Protein AF-A0AAV4RB59-F1 (afdb_monomer_lite)

Sequence (85 aa):
MKFSRQGKLIFSTADQVCAAQILNLEKIQETPVSTSVTFENITERFLIFDIPTNLQLSELADEIMNKNDMEVVELRRFVKLNSTQ

Structure (mmCIF, N/CA/C/O backbone):
data_AF-A0AAV4RB59-F1
#
_entry.id   AF-A0AAV4RB59-F1
#
loop_
_atom_site.group_PDB
_atom_site.id
_atom_site.type_symbol
_atom_site.label_atom_id
_atom_site.label_alt_id
_atom_site.label_comp_id
_atom_site.label_asym_id
_atom_site.label_entity_id
_atom_site.label_seq_id
_atom_site.pdbx_PDB_ins_code
_atom_site.Cartn_x
_atom_site.Cartn_y
_atom_site.Cartn_z
_atom_site.occupancy
_atom_site.B_iso_or_equiv
_atom_site.auth_seq_id
_atom_site.auth_comp_id
_atom_site.auth_asym_id
_atom_site.auth_atom_id
_atom_site.pdbx_PDB_model_num
ATOM 1 N N . MET A 1 1 ? -22.162 11.597 -0.048 1.00 47.00 1 MET A N 1
ATOM 2 C CA . MET A 1 1 ? -20.685 11.726 -0.074 1.00 47.00 1 MET A CA 1
ATOM 3 C C . MET A 1 1 ? -20.075 10.366 -0.395 1.00 47.00 1 MET A C 1
ATOM 5 O O . MET A 1 1 ? -20.007 9.536 0.496 1.00 47.00 1 MET A O 1
ATOM 9 N N . LYS A 1 2 ? -19.713 10.085 -1.655 1.00 53.62 2 LYS A N 1
ATOM 10 C CA . LYS A 1 2 ? -19.336 8.722 -2.099 1.00 53.62 2 LYS A CA 1
ATOM 11 C C . LYS A 1 2 ? -17.845 8.541 -2.442 1.00 53.62 2 LYS A C 1
ATOM 13 O O . LYS A 1 2 ? -17.434 7.442 -2.781 1.00 53.62 2 LYS A O 1
ATOM 18 N N . PHE A 1 3 ? -17.028 9.594 -2.311 1.00 54.91 3 PHE A N 1
ATOM 19 C CA . PHE A 1 3 ? -15.642 9.628 -2.812 1.00 54.91 3 PHE A CA 1
ATOM 20 C C . PHE A 1 3 ? -14.623 10.183 -1.799 1.00 54.91 3 PHE A C 1
ATOM 22 O O . PHE A 1 3 ? -13.656 10.839 -2.176 1.00 54.91 3 PHE A O 1
ATOM 29 N N . SER A 1 4 ? -14.818 9.951 -0.495 1.00 62.94 4 SER A N 1
ATOM 30 C CA . SER A 1 4 ? -13.787 10.304 0.493 1.00 62.94 4 SER A CA 1
ATOM 31 C C . SER A 1 4 ? -12.536 9.446 0.263 1.00 62.94 4 SER A C 1
ATOM 33 O O . SER A 1 4 ? -12.649 8.225 0.158 1.00 62.94 4 SER A O 1
ATOM 35 N N . ARG A 1 5 ? -11.353 10.069 0.162 1.00 60.69 5 ARG A N 1
ATOM 36 C CA . ARG A 1 5 ? -10.050 9.372 0.098 1.00 60.69 5 ARG A CA 1
ATOM 37 C C . ARG A 1 5 ? -9.506 8.975 1.480 1.00 60.69 5 ARG A C 1
ATOM 39 O O . ARG A 1 5 ? -8.398 8.474 1.580 1.00 60.69 5 ARG A O 1
ATOM 46 N N . GLN A 1 6 ? -10.267 9.215 2.547 1.00 56.38 6 GLN A N 1
ATOM 47 C CA . GLN A 1 6 ? -9.850 8.934 3.924 1.00 56.38 6 GLN A CA 1
ATOM 48 C C . GLN A 1 6 ? -9.759 7.426 4.166 1.00 56.38 6 GLN A C 1
ATOM 50 O O . GLN A 1 6 ? -10.654 6.695 3.749 1.00 56.38 6 GLN A O 1
ATOM 55 N N . GLY A 1 7 ? -8.692 6.984 4.836 1.00 68.88 7 GLY A N 1
ATOM 56 C CA . GLY A 1 7 ? -8.429 5.562 5.088 1.00 68.88 7 GLY A CA 1
ATOM 57 C C . GLY A 1 7 ? -7.911 4.804 3.865 1.00 68.88 7 GLY A C 1
ATOM 58 O O . GLY A 1 7 ? -7.748 3.596 3.933 1.00 68.88 7 GLY A O 1
ATOM 59 N N . LYS A 1 8 ? -7.642 5.495 2.751 1.00 74.19 8 LYS A N 1
ATOM 60 C CA . LYS A 1 8 ? -7.184 4.892 1.500 1.00 74.19 8 LYS A CA 1
ATOM 61 C C . LYS A 1 8 ? -5.760 5.339 1.166 1.00 74.19 8 LYS A C 1
ATOM 63 O O . LYS A 1 8 ? -5.339 6.435 1.545 1.00 74.19 8 LYS A O 1
ATOM 68 N N . LEU A 1 9 ? -5.020 4.513 0.449 1.00 73.38 9 LEU A N 1
ATOM 69 C CA . LEU A 1 9 ? -3.596 4.629 0.207 1.00 73.38 9 LEU A CA 1
ATOM 70 C C . LEU A 1 9 ? -3.334 4.541 -1.288 1.00 73.38 9 LEU A C 1
ATOM 72 O O . LEU A 1 9 ? -3.591 3.504 -1.870 1.00 73.38 9 LEU A O 1
ATOM 76 N N . ILE A 1 10 ? -2.853 5.619 -1.915 1.00 76.50 10 ILE A N 1
ATOM 77 C CA . ILE A 1 10 ? -2.459 5.557 -3.329 1.00 76.50 10 ILE A CA 1
ATOM 78 C C . ILE A 1 10 ? -0.966 5.257 -3.419 1.00 76.50 10 ILE A C 1
ATOM 80 O O . ILE A 1 10 ? -0.192 5.958 -2.767 1.00 76.50 10 ILE A O 1
ATOM 84 N N . PHE A 1 11 ? -0.553 4.286 -4.224 1.00 72.19 11 PHE A N 1
ATOM 85 C CA . PHE A 1 11 ? 0.856 4.039 -4.545 1.00 72.19 11 PHE A CA 1
ATOM 86 C C . PHE A 1 11 ? 1.036 3.838 -6.037 1.00 72.19 11 PHE A C 1
ATOM 88 O O . PHE A 1 11 ? 0.048 3.596 -6.720 1.00 72.19 11 PHE A O 1
ATOM 95 N N . SER A 1 12 ? 2.268 3.946 -6.540 1.00 70.62 12 SER A N 1
ATOM 96 C CA . SER A 1 12 ? 2.536 3.665 -7.952 1.00 70.62 12 SER A CA 1
ATOM 97 C C . SER A 1 12 ? 3.642 2.637 -8.179 1.00 70.62 12 SER A C 1
ATOM 99 O O . SER A 1 12 ? 4.587 2.622 -7.395 1.00 70.62 12 SER A O 1
ATOM 101 N N . THR A 1 13 ? 3.527 1.788 -9.210 1.00 74.88 13 THR A N 1
ATOM 102 C CA . THR A 1 13 ? 4.547 0.786 -9.576 1.00 74.88 13 THR A CA 1
ATOM 103 C C . THR A 1 13 ? 4.834 0.756 -11.071 1.00 74.88 13 THR A C 1
ATOM 105 O O . THR A 1 13 ? 3.898 0.781 -11.862 1.00 74.88 13 THR A O 1
ATOM 108 N N . ALA A 1 14 ? 6.114 0.661 -11.436 1.00 70.56 14 ALA A N 1
ATOM 109 C CA . ALA A 1 14 ? 6.588 0.707 -12.819 1.00 70.56 14 ALA A CA 1
ATOM 110 C C . ALA A 1 14 ? 6.168 -0.497 -13.679 1.00 70.56 14 ALA A C 1
ATOM 112 O O . ALA A 1 14 ? 6.166 -0.421 -14.907 1.00 70.56 14 ALA A O 1
ATOM 113 N N . ASP A 1 15 ? 5.803 -1.612 -13.041 1.00 74.56 15 ASP A N 1
ATOM 114 C CA . ASP A 1 15 ? 5.492 -2.861 -13.726 1.00 74.56 15 ASP A CA 1
ATOM 115 C C . ASP A 1 15 ? 3.985 -3.166 -13.730 1.00 74.56 15 ASP A C 1
ATOM 117 O O . ASP A 1 15 ? 3.331 -3.324 -12.694 1.00 74.56 15 ASP A O 1
ATOM 121 N N . GLN A 1 16 ? 3.424 -3.316 -14.931 1.00 68.81 16 GLN A N 1
ATOM 122 C CA . GLN A 1 16 ? 2.039 -3.746 -15.117 1.00 68.81 16 GLN A CA 1
ATOM 123 C C . GLN A 1 16 ? 1.769 -5.167 -14.606 1.00 68.81 16 GLN A C 1
ATOM 125 O O . GLN A 1 16 ? 0.615 -5.502 -14.343 1.00 68.81 16 GLN A O 1
ATOM 130 N N . VAL A 1 17 ? 2.787 -6.017 -14.475 1.00 76.44 17 VAL A N 1
ATOM 131 C CA . VAL A 1 17 ? 2.625 -7.362 -13.912 1.00 76.44 17 VAL A CA 1
ATOM 132 C C . VAL A 1 17 ? 2.449 -7.279 -12.395 1.00 76.44 17 VAL A C 1
ATOM 134 O O . VAL A 1 17 ? 1.513 -7.881 -11.861 1.00 76.44 17 VAL A O 1
ATOM 137 N N . CYS A 1 18 ? 3.242 -6.447 -11.713 1.00 72.62 18 CYS A N 1
ATOM 138 C CA . CYS A 1 18 ? 3.073 -6.165 -10.283 1.00 72.62 18 CYS A CA 1
ATOM 139 C C . CYS A 1 18 ? 1.686 -5.581 -9.979 1.00 72.62 18 CYS A C 1
ATOM 141 O O . CYS A 1 18 ? 1.036 -5.990 -9.018 1.00 72.62 18 CYS A O 1
ATOM 143 N N . ALA A 1 19 ? 1.171 -4.710 -10.855 1.00 72.44 19 ALA A N 1
ATOM 144 C CA . ALA A 1 19 ? -0.189 -4.171 -10.774 1.00 72.44 19 ALA A CA 1
ATOM 145 C C . ALA A 1 19 ? -1.275 -5.245 -10.600 1.00 72.44 19 ALA A C 1
ATOM 147 O O . ALA A 1 19 ? -2.230 -5.067 -9.839 1.00 72.44 19 ALA A O 1
ATOM 148 N N . ALA A 1 20 ? -1.143 -6.354 -11.330 1.00 74.50 20 ALA A N 1
ATOM 149 C CA . ALA A 1 20 ? -2.104 -7.447 -11.307 1.00 74.50 20 ALA A CA 1
ATOM 150 C C . ALA A 1 20 ? -1.990 -8.283 -10.026 1.00 74.50 20 ALA A C 1
ATOM 152 O O . ALA A 1 20 ? -2.997 -8.793 -9.541 1.00 74.50 20 ALA A O 1
ATOM 153 N N . GLN A 1 21 ? -0.795 -8.392 -9.443 1.00 75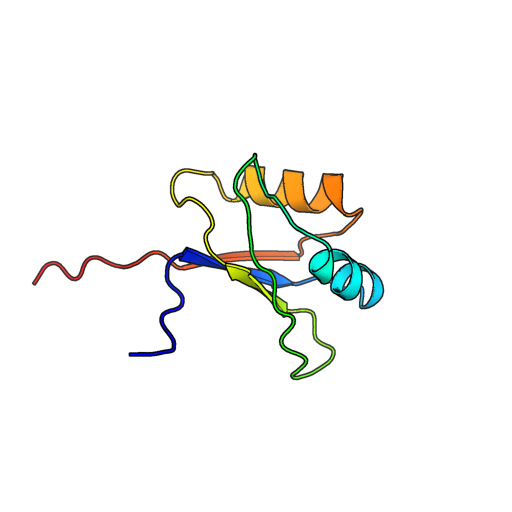.19 21 GLN A N 1
ATOM 154 C CA . GLN A 1 21 ? -0.579 -9.138 -8.200 1.00 75.19 21 GLN A CA 1
ATOM 155 C C . GLN A 1 21 ? -1.284 -8.485 -7.002 1.00 75.19 21 GLN A C 1
ATOM 157 O O . GLN A 1 21 ? -1.796 -9.183 -6.131 1.00 75.19 21 GLN A O 1
ATOM 162 N N . ILE A 1 22 ? -1.427 -7.157 -7.010 1.00 79.25 22 ILE A N 1
ATOM 163 C CA . ILE A 1 22 ? -2.133 -6.382 -5.973 1.00 79.25 22 ILE A CA 1
ATOM 164 C C . ILE A 1 22 ? -3.634 -6.688 -5.908 1.00 79.25 22 ILE A C 1
ATOM 166 O O . ILE A 1 22 ? -4.251 -6.530 -4.852 1.00 79.25 22 ILE A O 1
ATOM 170 N N . LEU A 1 23 ? -4.240 -7.168 -6.999 1.00 76.81 23 LEU A N 1
ATOM 171 C CA . LEU A 1 23 ? -5.633 -7.633 -6.975 1.00 76.81 23 LEU A CA 1
ATOM 172 C C . LEU A 1 23 ? -5.824 -8.856 -6.068 1.00 76.81 23 LEU A C 1
ATOM 174 O O . LEU A 1 23 ? -6.931 -9.084 -5.595 1.00 76.81 23 LEU A O 1
ATOM 178 N N . ASN A 1 24 ? -4.752 -9.604 -5.795 1.00 78.38 24 ASN A N 1
ATOM 179 C CA . ASN A 1 24 ? -4.775 -10.775 -4.920 1.00 78.38 24 ASN A CA 1
ATOM 180 C C . ASN A 1 24 ? -4.404 -10.436 -3.464 1.00 78.38 24 ASN A C 1
ATOM 182 O O . ASN A 1 24 ? -4.282 -11.334 -2.632 1.00 78.38 24 ASN A O 1
ATOM 186 N N . LEU A 1 25 ? -4.183 -9.158 -3.142 1.00 81.62 25 LEU A N 1
ATOM 187 C CA . LEU A 1 25 ? -3.789 -8.733 -1.804 1.00 81.62 25 LEU A CA 1
ATOM 188 C C . LEU A 1 25 ? -5.005 -8.719 -0.866 1.00 81.62 25 LEU A C 1
ATOM 190 O O . LEU A 1 25 ? -5.811 -7.793 -0.886 1.00 81.62 25 LEU A O 1
ATOM 194 N N . GLU A 1 26 ? -5.115 -9.739 -0.019 1.00 79.75 26 GLU A N 1
ATOM 195 C CA . GLU A 1 26 ? -6.231 -9.874 0.927 1.00 79.75 26 GLU A CA 1
ATOM 196 C C . GLU A 1 26 ? -5.955 -9.229 2.291 1.00 79.75 26 GLU A C 1
ATOM 198 O O . GLU A 1 26 ? -6.890 -8.868 3.008 1.00 79.75 26 GLU A O 1
ATOM 203 N N . LYS A 1 27 ? -4.679 -9.106 2.688 1.00 82.62 27 LYS A N 1
ATOM 204 C CA . LYS A 1 27 ? -4.284 -8.621 4.018 1.00 82.62 27 LYS A CA 1
ATOM 205 C C . LYS A 1 27 ? -3.006 -7.788 3.998 1.00 82.62 27 LYS A C 1
ATOM 207 O O . LYS A 1 27 ? -2.038 -8.136 3.325 1.00 82.62 27 LYS A O 1
ATOM 212 N N . ILE A 1 28 ? -2.97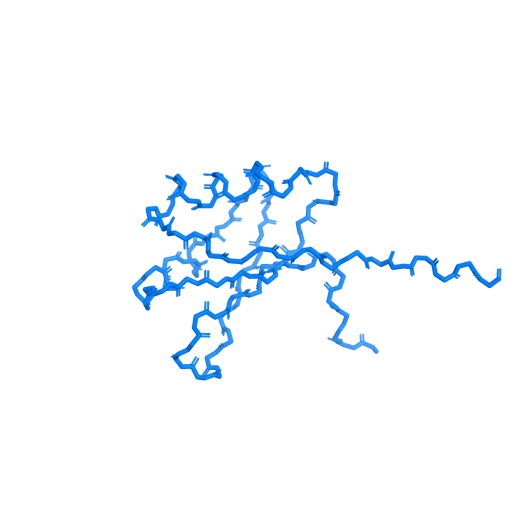6 -6.757 4.838 1.00 80.62 28 ILE A N 1
ATOM 213 C CA . ILE A 1 28 ? -1.785 -5.966 5.184 1.00 80.62 28 ILE A CA 1
ATOM 214 C C . ILE A 1 28 ? -1.693 -5.933 6.710 1.00 80.62 28 ILE A C 1
ATOM 216 O O . ILE A 1 28 ? -2.662 -5.546 7.357 1.00 80.62 28 ILE A O 1
ATOM 220 N N . GLN A 1 29 ? -0.568 -6.371 7.289 1.00 76.75 29 GLN A N 1
ATOM 221 C CA . GLN A 1 29 ? -0.378 -6.490 8.752 1.00 76.75 29 GLN A CA 1
ATOM 222 C C . GLN A 1 29 ? -1.593 -7.061 9.500 1.00 76.75 29 GLN A C 1
ATOM 224 O O . GLN A 1 29 ? -2.157 -6.416 10.382 1.00 76.75 29 GLN A O 1
ATOM 229 N N . GLU A 1 30 ? -2.049 -8.250 9.098 1.00 79.31 30 GLU A N 1
ATOM 230 C CA . GLU A 1 30 ? -3.230 -8.932 9.662 1.00 79.31 30 GLU A CA 1
ATOM 231 C C . GLU A 1 30 ? -4.576 -8.204 9.493 1.00 79.31 30 GLU A C 1
ATOM 233 O O . GLU A 1 30 ? -5.624 -8.754 9.836 1.00 79.31 30 GLU A O 1
ATOM 238 N N . THR A 1 31 ? -4.589 -7.010 8.901 1.00 77.94 31 THR A N 1
ATOM 239 C CA . THR A 1 31 ? -5.814 -6.277 8.593 1.00 77.94 31 THR A CA 1
ATOM 240 C C . THR A 1 31 ? -6.320 -6.718 7.222 1.00 77.94 31 THR A C 1
ATOM 242 O O . THR A 1 31 ? -5.576 -6.602 6.244 1.00 77.94 31 THR A O 1
ATOM 24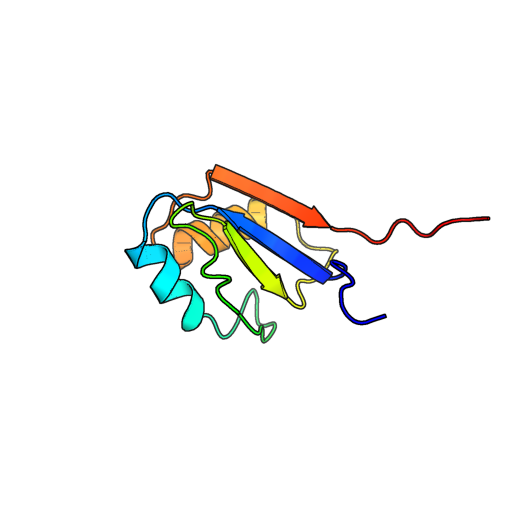5 N N . PRO A 1 32 ? -7.554 -7.239 7.115 1.00 81.75 32 PRO A N 1
ATOM 246 C CA . PRO A 1 32 ? -8.141 -7.557 5.824 1.00 81.75 32 PRO A CA 1
ATOM 247 C C . PRO A 1 32 ? -8.361 -6.270 5.029 1.00 81.75 32 PRO A C 1
ATOM 249 O O . PRO A 1 32 ? -8.931 -5.309 5.544 1.00 81.75 32 PRO A O 1
ATOM 252 N N . VAL A 1 33 ? -7.908 -6.255 3.780 1.00 80.81 33 VAL A N 1
ATOM 253 C CA . VAL A 1 33 ? -8.019 -5.101 2.885 1.00 80.81 33 VAL A CA 1
ATOM 254 C C . VAL A 1 33 ? -8.772 -5.481 1.621 1.00 80.81 33 VAL A C 1
ATOM 256 O O . VAL A 1 33 ? -8.793 -6.637 1.208 1.00 80.81 33 VAL A O 1
ATOM 259 N N . SER A 1 34 ? -9.397 -4.485 0.998 1.00 78.75 34 SER A N 1
ATOM 260 C CA . SER A 1 34 ? -9.956 -4.622 -0.344 1.00 78.75 34 SER A CA 1
ATOM 261 C C . SER A 1 34 ? -9.152 -3.769 -1.315 1.00 78.75 34 SER A C 1
ATOM 263 O O . SER A 1 34 ? -8.854 -2.599 -1.048 1.00 78.75 34 SER A O 1
ATOM 265 N N . THR A 1 35 ? -8.774 -4.363 -2.443 1.00 74.62 35 THR A N 1
ATOM 266 C CA . THR A 1 35 ? -8.045 -3.674 -3.504 1.00 74.62 35 THR A CA 1
ATOM 267 C C . THR A 1 35 ? -8.946 -3.483 -4.715 1.00 74.62 35 THR A C 1
ATOM 269 O O . THR A 1 35 ? -9.803 -4.302 -5.042 1.00 74.62 35 THR A O 1
ATOM 272 N N . SER A 1 36 ? -8.791 -2.341 -5.377 1.00 69.56 36 SER A N 1
ATOM 273 C CA . SER A 1 36 ? -9.409 -2.096 -6.676 1.00 69.56 36 SER A CA 1
ATOM 274 C C . SER A 1 36 ? -8.394 -1.392 -7.560 1.00 69.56 36 SER A C 1
ATOM 276 O O . SER A 1 36 ? -7.749 -0.427 -7.145 1.00 69.56 36 SER A O 1
ATOM 278 N N . VAL A 1 37 ? -8.222 -1.900 -8.777 1.00 64.25 37 VAL A N 1
ATOM 279 C CA . VAL A 1 37 ? -7.331 -1.293 -9.765 1.00 64.25 37 VAL A CA 1
ATOM 280 C C . VAL A 1 37 ? -8.153 -0.315 -10.590 1.00 64.25 37 VAL A C 1
ATOM 282 O O . VAL A 1 37 ? -9.168 -0.677 -11.184 1.00 64.25 37 VAL A O 1
ATOM 285 N N . THR A 1 38 ? -7.730 0.947 -10.607 1.00 62.97 38 THR A N 1
ATOM 286 C CA . THR A 1 38 ? -8.320 1.954 -11.491 1.00 62.97 38 THR A CA 1
ATOM 287 C C . THR A 1 38 ? -7.533 1.935 -12.795 1.00 62.97 38 THR A C 1
ATOM 289 O O . THR A 1 38 ? -6.429 2.460 -12.862 1.00 62.97 38 THR A O 1
ATOM 292 N N . PHE A 1 39 ? -8.091 1.296 -13.824 1.00 53.31 39 PHE A N 1
ATOM 293 C CA . PHE A 1 39 ? -7.475 1.122 -15.148 1.00 53.31 39 PHE A CA 1
ATOM 294 C C . PHE A 1 39 ? -7.562 2.385 -16.032 1.00 53.31 39 PHE A C 1
ATOM 296 O O . PHE A 1 39 ? -7.755 2.297 -17.242 1.00 53.31 39 PHE A O 1
ATOM 303 N N . GLU A 1 40 ? -7.445 3.579 -15.450 1.00 42.88 40 GLU A N 1
ATOM 304 C CA . GLU A 1 40 ? -7.391 4.824 -16.222 1.00 42.88 40 GLU A CA 1
ATOM 305 C C . GLU A 1 40 ? -5.929 5.169 -16.518 1.00 42.88 40 GLU A C 1
ATOM 307 O O . GLU A 1 40 ? -5.284 5.903 -15.774 1.00 42.88 40 GLU A O 1
ATOM 312 N N . ASN A 1 41 ? -5.440 4.647 -17.646 1.00 37.19 41 ASN A N 1
ATOM 313 C CA . ASN A 1 41 ? -4.077 4.768 -18.174 1.00 37.19 41 ASN A CA 1
ATOM 314 C C . ASN A 1 41 ? -3.066 3.819 -17.532 1.00 37.19 41 ASN A C 1
ATOM 316 O O . ASN A 1 41 ? -2.965 3.692 -16.316 1.00 37.19 41 ASN A O 1
ATOM 320 N N . ILE A 1 42 ? -2.269 3.181 -18.387 1.00 43.03 42 ILE A N 1
ATOM 321 C CA . ILE A 1 42 ? -1.070 2.411 -18.046 1.00 43.03 42 ILE A CA 1
ATOM 322 C C . ILE A 1 42 ? -0.007 3.393 -17.531 1.00 43.03 42 ILE A C 1
ATOM 324 O O . ILE A 1 42 ? 0.966 3.710 -18.196 1.00 43.03 42 ILE A O 1
ATOM 328 N N . THR A 1 43 ? -0.274 3.960 -16.363 1.00 45.47 43 THR A N 1
ATOM 329 C CA . THR A 1 43 ? 0.642 4.744 -15.547 1.00 45.47 43 THR A CA 1
ATOM 330 C C . THR A 1 43 ? 0.289 4.464 -14.090 1.00 45.47 43 THR A C 1
ATOM 332 O O . THR A 1 43 ? -0.218 5.316 -13.360 1.00 45.47 43 THR A O 1
ATOM 335 N N . GLU A 1 44 ? 0.490 3.205 -13.716 1.00 62.62 44 GLU A N 1
ATOM 336 C CA . GLU A 1 44 ? 1.159 2.842 -12.473 1.00 62.62 44 GLU A CA 1
ATOM 337 C C . GLU A 1 44 ? 0.466 3.137 -11.142 1.00 62.62 44 GLU A C 1
ATOM 339 O O . GLU A 1 44 ? 0.993 2.632 -10.179 1.00 62.62 44 GLU A O 1
ATOM 344 N N . ARG A 1 45 ? -0.659 3.861 -10.998 1.00 66.44 45 ARG A N 1
ATOM 345 C CA . ARG A 1 45 ? -1.196 4.257 -9.667 1.00 66.44 45 ARG A CA 1
ATOM 346 C C . ARG A 1 45 ? -2.352 3.374 -9.135 1.00 66.44 45 ARG A C 1
ATOM 348 O O . ARG A 1 45 ? -3.420 3.317 -9.735 1.00 66.44 45 ARG A O 1
ATOM 355 N N . PHE A 1 46 ? -2.198 2.788 -7.947 1.00 72.38 46 PHE A N 1
ATOM 356 C CA . PHE A 1 46 ? -3.152 1.946 -7.198 1.00 72.38 46 PHE A CA 1
ATOM 357 C C . PHE A 1 46 ? -3.704 2.668 -5.988 1.00 72.38 46 PHE A C 1
ATOM 359 O O . PHE A 1 46 ? -2.958 3.406 -5.374 1.00 72.38 46 PHE A O 1
ATOM 366 N N . LEU A 1 47 ? -4.952 2.402 -5.590 1.00 76.12 47 LEU A N 1
ATOM 367 C CA . LEU A 1 47 ? -5.566 2.896 -4.353 1.00 76.12 47 LEU A CA 1
ATOM 368 C C . LEU A 1 47 ? -5.948 1.692 -3.467 1.00 76.12 47 LEU A C 1
ATOM 370 O O . LEU A 1 47 ? -6.866 0.950 -3.797 1.00 76.12 47 LEU A O 1
ATOM 374 N N . ILE A 1 48 ? -5.255 1.494 -2.352 1.00 80.62 48 ILE A N 1
ATOM 375 C CA . ILE A 1 48 ? -5.581 0.559 -1.269 1.00 80.62 48 ILE A CA 1
ATOM 376 C C . ILE A 1 48 ? -6.586 1.223 -0.330 1.00 80.62 48 ILE A C 1
ATOM 378 O O . ILE A 1 48 ? -6.572 2.436 -0.174 1.00 80.62 48 ILE A O 1
ATOM 382 N N . PHE A 1 49 ? -7.470 0.466 0.301 1.00 76.69 49 PHE A N 1
ATOM 383 C CA . PHE A 1 49 ? -8.486 0.984 1.214 1.00 76.69 49 PHE A CA 1
ATOM 384 C C . PHE A 1 49 ? -8.273 0.404 2.621 1.00 76.69 49 PHE A C 1
ATOM 386 O O . PHE A 1 49 ? -7.589 -0.602 2.779 1.00 76.69 49 PHE A O 1
ATOM 393 N N . ASP A 1 50 ? -8.842 1.064 3.629 1.00 79.75 50 ASP A N 1
ATOM 394 C CA . ASP A 1 50 ? -8.899 0.633 5.033 1.00 79.75 50 ASP A CA 1
ATOM 395 C C . ASP A 1 50 ? -7.541 0.387 5.726 1.00 79.75 50 ASP A C 1
ATOM 397 O O . ASP A 1 50 ? -7.412 -0.491 6.577 1.00 79.75 50 ASP A O 1
ATOM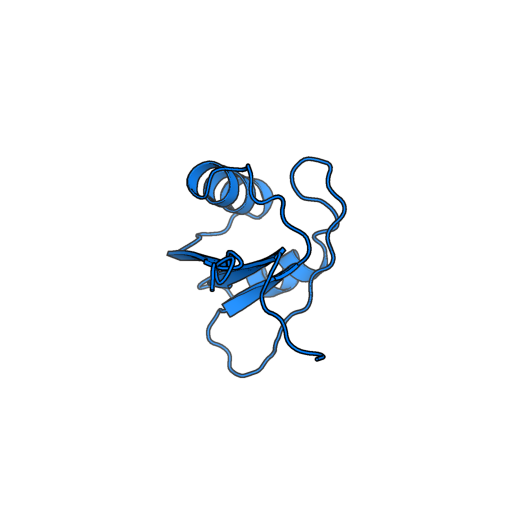 401 N N . ILE A 1 51 ? -6.523 1.206 5.419 1.00 82.06 51 ILE A N 1
ATOM 402 C CA . ILE A 1 51 ? -5.210 1.112 6.084 1.00 82.06 51 ILE A CA 1
ATOM 403 C C . ILE A 1 51 ? -5.184 1.910 7.401 1.00 82.06 51 ILE A C 1
ATOM 405 O O . ILE A 1 51 ? -5.520 3.104 7.399 1.00 82.06 51 ILE A O 1
ATOM 409 N N . PRO A 1 52 ? -4.718 1.306 8.515 1.00 79.88 52 PRO A N 1
ATOM 410 C CA . PRO A 1 52 ? -4.562 1.993 9.792 1.00 79.88 52 PRO A CA 1
ATOM 411 C C . PRO A 1 52 ? -3.678 3.248 9.701 1.00 79.88 52 PRO A C 1
ATOM 413 O O . PRO A 1 52 ? -2.599 3.254 9.105 1.00 79.88 52 PRO A O 1
ATOM 416 N N . THR A 1 53 ? -4.115 4.344 10.328 1.00 81.25 53 THR A N 1
ATOM 417 C CA . THR A 1 53 ? -3.396 5.632 10.284 1.00 81.25 53 THR A CA 1
ATOM 418 C C . THR A 1 53 ? -2.229 5.730 11.265 1.00 81.25 53 THR A C 1
ATOM 420 O O . THR A 1 53 ? -1.500 6.718 11.223 1.00 81.25 53 THR A O 1
ATOM 423 N N . ASN A 1 54 ? -2.063 4.749 12.150 1.00 82.94 54 ASN A N 1
ATOM 424 C CA . ASN A 1 54 ? -0.989 4.679 13.144 1.00 82.94 54 ASN A CA 1
ATOM 425 C C . ASN A 1 54 ? 0.317 4.074 12.596 1.00 82.94 54 ASN A C 1
ATOM 427 O O . ASN A 1 54 ? 1.359 4.273 13.209 1.00 82.94 54 ASN A O 1
ATOM 431 N N . LEU A 1 55 ? 0.275 3.373 11.459 1.00 84.25 55 LEU A N 1
ATOM 432 C CA . LEU A 1 55 ? 1.455 2.748 10.849 1.00 84.25 55 LEU A CA 1
ATOM 433 C C . LEU A 1 55 ? 2.355 3.785 10.184 1.00 84.25 55 LEU A C 1
ATOM 435 O O . LEU A 1 55 ? 1.846 4.762 9.625 1.00 84.25 55 LEU A O 1
ATOM 439 N N . GLN A 1 56 ? 3.670 3.586 10.173 1.00 87.69 56 GLN A N 1
ATOM 440 C CA . GLN A 1 56 ? 4.554 4.494 9.441 1.00 87.69 56 GLN A CA 1
ATOM 441 C C . GLN A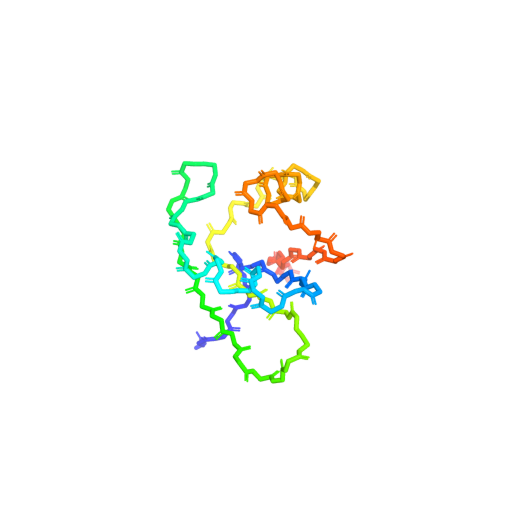 1 56 ? 4.507 4.223 7.932 1.00 87.69 56 GLN A C 1
ATOM 443 O O . GLN A 1 56 ? 4.209 3.119 7.483 1.00 87.69 56 GLN A O 1
ATOM 448 N N . LEU A 1 57 ? 4.769 5.254 7.121 1.00 88.38 57 LEU A N 1
ATOM 449 C CA . LEU A 1 57 ? 4.798 5.104 5.661 1.00 88.38 57 LEU A CA 1
ATOM 450 C C . LEU A 1 57 ? 5.985 4.255 5.187 1.00 88.38 57 LEU A C 1
ATOM 452 O O . LEU A 1 57 ? 5.828 3.510 4.229 1.00 88.38 57 LEU A O 1
ATOM 456 N N . SER A 1 58 ? 7.135 4.341 5.860 1.00 87.19 58 SER A N 1
ATOM 457 C CA . SER A 1 58 ? 8.319 3.524 5.562 1.00 87.19 58 SER A CA 1
ATOM 458 C C . SER A 1 58 ? 8.051 2.036 5.772 1.00 87.19 58 SER A C 1
ATOM 460 O O . SER A 1 58 ? 8.281 1.247 4.869 1.00 87.19 58 SER A O 1
ATOM 462 N N . GLU A 1 59 ? 7.467 1.668 6.914 1.00 88.75 59 GLU A N 1
ATOM 463 C CA . GLU A 1 59 ? 7.116 0.276 7.232 1.00 88.75 59 GLU A CA 1
ATOM 464 C C . GLU A 1 59 ? 6.136 -0.313 6.208 1.00 88.75 59 GLU A C 1
ATOM 466 O O . GLU A 1 59 ? 6.267 -1.464 5.798 1.00 88.75 59 GLU A O 1
ATOM 471 N N . LEU A 1 60 ? 5.165 0.492 5.761 1.00 88.38 60 LEU A N 1
ATOM 472 C CA . LEU A 1 60 ? 4.221 0.086 4.721 1.00 88.38 60 LEU A CA 1
ATOM 473 C C . LEU A 1 60 ? 4.895 -0.075 3.357 1.00 88.38 60 LEU A C 1
ATOM 475 O O . LEU A 1 60 ? 4.559 -1.010 2.636 1.00 88.38 60 LEU A O 1
ATOM 479 N N . ALA A 1 61 ? 5.822 0.816 2.996 1.00 87.94 61 ALA A N 1
ATOM 480 C CA . ALA A 1 61 ? 6.603 0.672 1.771 1.00 87.94 61 ALA A CA 1
ATOM 481 C C . ALA A 1 61 ? 7.421 -0.626 1.802 1.00 87.94 61 ALA A C 1
ATOM 483 O O . ALA A 1 61 ? 7.284 -1.434 0.887 1.00 87.94 61 ALA A O 1
ATOM 484 N N . ASP A 1 62 ? 8.173 -0.873 2.877 1.00 89.38 62 ASP A N 1
ATOM 485 C CA . ASP A 1 62 ? 9.003 -2.073 3.019 1.00 89.38 62 ASP A CA 1
ATOM 486 C C . ASP A 1 62 ? 8.168 -3.356 2.946 1.00 89.38 62 ASP A C 1
ATOM 488 O O . ASP A 1 62 ? 8.553 -4.323 2.291 1.00 89.38 62 ASP A O 1
ATOM 492 N N . GLU A 1 63 ? 6.999 -3.389 3.587 1.00 88.56 63 GLU A N 1
ATOM 493 C CA . GLU A 1 63 ? 6.113 -4.552 3.531 1.00 88.56 63 GLU A CA 1
ATOM 494 C C . GLU A 1 63 ? 5.555 -4.789 2.122 1.00 88.56 63 GLU A C 1
ATOM 496 O O . GLU A 1 63 ? 5.540 -5.931 1.655 1.00 88.56 63 GLU A O 1
ATOM 501 N N . ILE A 1 64 ? 5.113 -3.728 1.438 1.00 85.94 64 ILE A N 1
ATOM 502 C CA . ILE A 1 64 ? 4.584 -3.810 0.071 1.00 85.94 64 ILE A CA 1
ATOM 503 C C . ILE A 1 64 ? 5.674 -4.303 -0.889 1.00 85.94 64 ILE A C 1
ATOM 505 O O . ILE A 1 64 ? 5.403 -5.197 -1.692 1.00 85.94 64 ILE A O 1
ATOM 509 N N . MET A 1 65 ? 6.894 -3.775 -0.761 1.00 86.44 65 MET A N 1
ATOM 510 C CA . MET A 1 65 ? 8.042 -4.163 -1.581 1.00 86.44 65 MET A CA 1
ATOM 511 C C . MET A 1 65 ? 8.446 -5.620 -1.334 1.00 86.44 65 MET A C 1
ATOM 513 O O . MET A 1 65 ? 8.522 -6.404 -2.277 1.00 86.44 65 MET A O 1
ATOM 517 N N . ASN A 1 66 ? 8.622 -6.018 -0.069 1.00 87.88 66 ASN A N 1
ATOM 518 C CA . ASN A 1 66 ? 9.084 -7.363 0.289 1.00 87.88 66 ASN A CA 1
ATOM 519 C C . ASN A 1 66 ? 8.069 -8.467 -0.038 1.00 87.88 66 ASN A C 1
ATOM 521 O O . ASN A 1 66 ? 8.464 -9.587 -0.355 1.00 87.88 66 ASN A O 1
ATOM 525 N N . LYS A 1 67 ? 6.762 -8.191 0.068 1.00 86.56 67 LYS A N 1
ATOM 526 C CA . LYS A 1 67 ? 5.725 -9.209 -0.176 1.00 86.56 67 LYS A CA 1
ATOM 527 C C . LYS A 1 67 ? 5.395 -9.417 -1.649 1.00 86.56 67 LYS A C 1
ATOM 529 O O . LYS A 1 67 ? 4.911 -10.493 -1.987 1.00 86.56 67 LYS A O 1
ATOM 534 N N . ASN A 1 68 ? 5.609 -8.410 -2.494 1.00 79.31 68 ASN A N 1
ATOM 535 C CA . ASN A 1 68 ? 5.145 -8.432 -3.884 1.00 79.31 68 ASN A CA 1
ATOM 536 C C . ASN A 1 68 ? 6.278 -8.262 -4.907 1.00 79.31 68 ASN A C 1
ATOM 538 O O . ASN A 1 68 ? 5.981 -8.018 -6.067 1.00 79.31 68 ASN A O 1
ATOM 542 N N . ASP A 1 69 ? 7.545 -8.366 -4.481 1.00 78.62 69 ASP A N 1
ATOM 543 C CA . ASP A 1 69 ? 8.733 -8.187 -5.336 1.00 78.62 69 ASP A CA 1
ATOM 544 C C . ASP A 1 69 ? 8.618 -6.946 -6.242 1.00 78.62 69 ASP A C 1
ATOM 546 O O . ASP A 1 69 ? 8.773 -6.994 -7.460 1.00 78.62 69 ASP A O 1
ATOM 550 N N . MET A 1 70 ? 8.235 -5.822 -5.630 1.00 80.25 70 MET A N 1
ATOM 551 C CA . MET A 1 70 ? 7.894 -4.592 -6.342 1.00 80.25 70 MET A CA 1
ATOM 552 C C . MET A 1 70 ? 8.664 -3.393 -5.802 1.00 80.25 70 MET A C 1
ATOM 554 O O . MET A 1 70 ? 9.017 -3.344 -4.627 1.00 80.25 70 MET A O 1
ATOM 558 N N . GLU A 1 71 ? 8.853 -2.379 -6.644 1.00 81.56 71 GLU A N 1
ATOM 559 C CA . GLU A 1 71 ? 9.418 -1.091 -6.244 1.00 81.56 71 GLU A CA 1
ATOM 560 C C . GLU A 1 71 ? 8.299 -0.066 -6.012 1.00 81.56 71 GLU A C 1
ATOM 562 O O . GLU A 1 71 ? 7.436 0.151 -6.872 1.00 81.56 71 GLU A O 1
ATOM 567 N N . VAL A 1 72 ? 8.304 0.565 -4.834 1.00 82.06 72 VAL A N 1
ATOM 568 C CA . VAL A 1 72 ? 7.389 1.660 -4.489 1.00 82.06 72 VAL A CA 1
ATOM 569 C C . VAL A 1 72 ? 8.103 2.988 -4.736 1.00 82.06 72 VAL A C 1
ATOM 571 O O . VAL A 1 72 ? 8.965 3.390 -3.962 1.00 82.06 72 VAL A O 1
ATOM 574 N N . VAL A 1 73 ? 7.716 3.691 -5.803 1.00 81.50 73 VAL A N 1
ATOM 575 C CA . VAL A 1 73 ? 8.347 4.967 -6.200 1.00 81.50 73 VAL A CA 1
ATOM 576 C C . VAL A 1 73 ? 7.790 6.158 -5.411 1.00 81.50 73 VAL A C 1
ATOM 578 O O . VAL A 1 73 ? 8.525 7.049 -4.993 1.00 81.50 73 VAL A O 1
ATOM 581 N N . GLU A 1 74 ? 6.474 6.188 -5.188 1.00 82.25 74 GLU A N 1
ATOM 582 C CA . GLU A 1 74 ? 5.809 7.229 -4.400 1.00 82.25 74 GLU A CA 1
ATOM 583 C C . GLU A 1 74 ? 4.699 6.611 -3.544 1.00 82.25 74 GLU A C 1
ATOM 585 O O . GLU A 1 74 ? 3.864 5.847 -4.041 1.00 82.25 74 GLU A O 1
ATOM 590 N N . LEU A 1 75 ? 4.665 6.991 -2.263 1.00 86.25 75 LEU A N 1
ATOM 591 C CA . LEU A 1 75 ? 3.666 6.555 -1.292 1.00 86.25 75 LEU A CA 1
ATOM 592 C C . LEU A 1 75 ? 3.060 7.762 -0.572 1.00 86.25 75 LEU A C 1
ATOM 594 O O . LEU A 1 75 ? 3.773 8.557 0.041 1.00 86.25 75 LEU A O 1
ATOM 598 N N . ARG A 1 76 ? 1.728 7.899 -0.603 1.00 86.12 76 ARG A N 1
ATOM 599 C CA . ARG A 1 76 ? 1.028 9.005 0.070 1.00 86.12 76 ARG A CA 1
ATOM 600 C C . ARG A 1 76 ? -0.195 8.521 0.839 1.00 86.12 76 ARG A C 1
ATOM 602 O O . ARG A 1 76 ? -1.098 7.904 0.273 1.00 86.12 76 ARG A O 1
ATOM 609 N N . ARG A 1 77 ? -0.273 8.890 2.123 1.00 86.62 77 ARG A N 1
ATOM 610 C CA . ARG A 1 77 ? -1.465 8.686 2.960 1.00 86.62 77 ARG A CA 1
ATOM 611 C C . ARG A 1 77 ? -2.350 9.927 2.967 1.00 86.62 77 ARG A C 1
ATOM 613 O O . ARG A 1 77 ? -1.887 11.036 3.223 1.00 86.62 77 ARG A O 1
ATOM 620 N N . PHE A 1 78 ? -3.647 9.719 2.763 1.00 79.81 78 PHE A N 1
ATOM 621 C CA . PHE A 1 78 ? -4.656 10.764 2.896 1.00 79.81 78 PHE A CA 1
ATOM 622 C C . PHE A 1 78 ? -5.256 10.731 4.305 1.00 79.81 78 PHE A C 1
ATOM 624 O O . PHE A 1 78 ? -6.093 9.885 4.626 1.00 79.81 78 PHE A O 1
ATOM 631 N N . VAL A 1 79 ? -4.822 11.659 5.157 1.00 73.38 79 VAL A N 1
ATOM 632 C CA . VAL A 1 79 ? -5.369 11.832 6.509 1.00 73.38 79 VAL A CA 1
ATOM 633 C C . VAL A 1 79 ? -6.549 12.804 6.453 1.00 73.38 79 VAL A C 1
ATOM 635 O O . VAL A 1 79 ? -6.535 13.776 5.696 1.00 73.38 79 VAL A O 1
ATOM 638 N N . LYS A 1 80 ? -7.593 12.555 7.245 1.00 62.06 80 LYS A N 1
ATOM 639 C CA . LYS A 1 80 ? -8.663 13.532 7.448 1.00 62.06 80 LYS A CA 1
ATOM 640 C C . LYS A 1 80 ? -8.080 14.682 8.270 1.00 62.06 80 LYS A C 1
ATOM 642 O O . LYS A 1 80 ? -7.764 14.487 9.438 1.00 62.06 80 LYS A O 1
ATOM 647 N N . LEU A 1 81 ? -7.931 15.864 7.673 1.00 53.38 81 LEU A N 1
ATOM 648 C CA . LEU A 1 81 ? -7.835 17.085 8.466 1.00 53.38 81 LEU A CA 1
ATOM 649 C C . LEU A 1 81 ? -9.148 17.168 9.242 1.00 53.38 81 LEU A C 1
ATOM 651 O O . LEU A 1 81 ? -10.211 17.360 8.646 1.00 53.38 81 LEU A O 1
ATOM 655 N N . ASN A 1 82 ? -9.093 16.958 10.554 1.00 55.62 82 ASN A N 1
ATOM 656 C CA . ASN A 1 82 ? -10.154 17.454 11.409 1.00 55.62 82 ASN A CA 1
ATOM 657 C C . ASN A 1 82 ? -10.147 18.966 11.191 1.00 55.62 82 ASN A C 1
ATOM 659 O O . ASN A 1 82 ?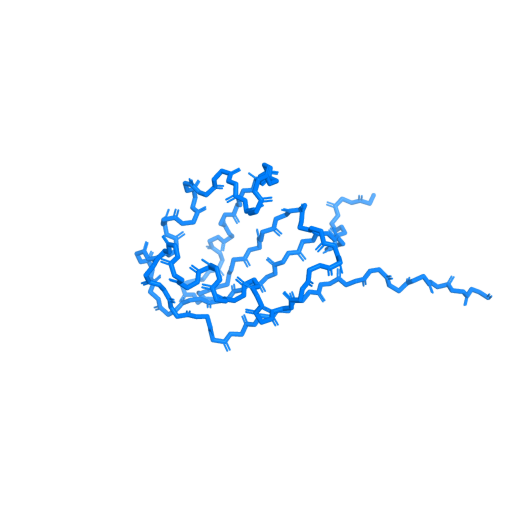 -9.242 19.655 11.648 1.00 55.62 82 ASN A O 1
ATOM 663 N N . SER A 1 83 ? -11.100 19.460 10.402 1.00 51.38 83 SER A N 1
ATOM 664 C CA . SER A 1 83 ? -11.439 20.873 10.365 1.00 51.38 83 SER A CA 1
ATOM 665 C C . SER A 1 83 ? -11.929 21.224 11.764 1.00 51.38 83 SER A C 1
ATOM 667 O O . SER A 1 83 ? -13.120 21.121 12.042 1.00 51.38 83 SER A O 1
ATOM 669 N N . THR A 1 84 ? -11.015 21.571 12.666 1.00 49.72 84 THR A N 1
ATOM 670 C CA . THR A 1 84 ? -11.345 22.441 13.790 1.00 49.72 84 THR A CA 1
ATOM 671 C C . THR A 1 84 ? -11.827 23.746 13.170 1.00 49.72 84 THR A C 1
ATOM 673 O O . THR A 1 84 ? -11.025 24.496 12.613 1.00 49.72 84 THR A O 1
ATOM 676 N N . GLN A 1 85 ? -13.154 23.914 13.150 1.00 41.12 85 GLN A N 1
ATOM 677 C CA . GLN A 1 85 ? -13.781 25.235 13.138 1.00 41.12 85 GLN A CA 1
ATOM 678 C C . GLN A 1 85 ? -13.282 26.048 14.331 1.00 41.12 85 GLN A C 1
ATOM 680 O O . GLN A 1 85 ? -13.003 25.423 15.382 1.00 41.12 85 GLN A O 1
#

Foldseek 3Di:
DPDDLAQKKKWFFPDPVLVVVVCVDQDDPNHGWHWDDDPPDPTGITMTGRHDPPDDQVVSQVRSCVVRVTHTPDIDHDHDPPPPD

pLDDT: mean 73.27, std 12.92, range [37.19, 89.38]

Secondary structure (DSSP, 8-state):
-----TT-EEEE-S-HHHHHHGGG--EETTEE--EE---SSSS-EEEE-S--TTS-HHHHHHHHHHHHT-----EEE--------

Organism: Caerostris extrusa (NCBI:txid172846)

Radius of gyration: 13.16 Å; chains: 1; bounding box: 30×36×32 Å